Protein AF-A0A2G9TI32-F1 (afdb_monomer)

Solvent-accessible surface area (backbone atoms only — not comparable to full-atom values): 7814 Å² total; per-residue (Å²): 139,80,92,82,74,87,55,74,72,76,70,74,50,83,63,84,85,59,81,77,79,77,61,94,64,52,63,57,51,61,72,66,64,60,82,67,80,86,74,87,73,85,71,73,83,73,57,80,72,62,56,54,58,51,49,54,49,49,53,50,54,51,50,56,50,49,54,53,51,51,52,50,51,52,51,51,50,58,45,50,73,72,56,65,71,71,84,79,64,77,81,72,52,73,71,55,49,54,51,50,53,53,55,51,52,52,51,50,53,51,51,50,52,52,50,52,56,56,65,74,73,110

Radius of gyration: 36.14 Å; Cα contacts (8 Å, |Δi|>4): 4; chains: 1; bounding box: 61×32×92 Å

Mean predicted aligned error: 21.97 Å

Foldseek 3Di:
DDDDDDDCVVVVDDDPPDDDDDPPCNVVCVVVPDCPPDPDPCPDPDDPVVVVVVVVVVVVVVVVVVVVVVVVVVVVVVVVVVPPPPVPDDPDDPVRVVVVVVVVVVVVVVVVVVVVVVVVVD

Organism: Teladorsagia circumcincta (NCBI:txid45464)

Structure (mmCIF, N/CA/C/O backbone):
data_AF-A0A2G9TI32-F1
#
_entry.id   AF-A0A2G9TI32-F1
#
loop_
_atom_site.group_PDB
_atom_site.id
_atom_site.type_symbol
_atom_site.label_atom_id
_atom_site.label_alt_id
_atom_site.label_comp_id
_atom_site.label_asym_id
_atom_site.label_entity_id
_atom_site.label_seq_id
_atom_site.pdbx_PDB_ins_code
_atom_site.Cartn_x
_atom_site.Cartn_y
_atom_site.Cartn_z
_atom_site.occupancy
_atom_site.B_iso_or_equiv
_atom_site.auth_seq_id
_atom_site.auth_comp_id
_atom_site.auth_asym_id
_atom_s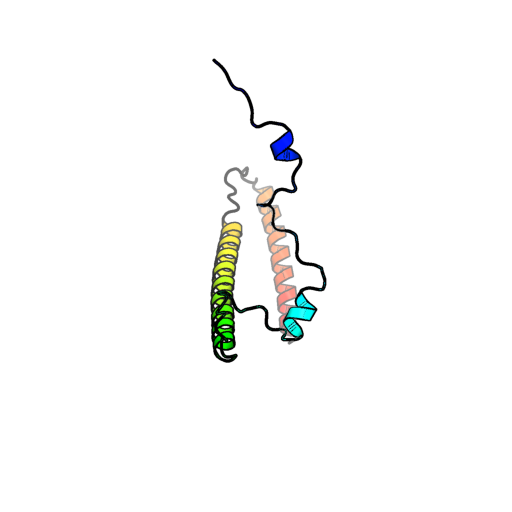ite.auth_atom_id
_atom_site.pdbx_PDB_model_num
ATOM 1 N N . MET A 1 1 ? -19.624 13.541 -61.094 1.00 36.31 1 MET A N 1
ATOM 2 C CA . MET A 1 1 ? -19.714 12.576 -62.211 1.00 36.31 1 MET A CA 1
ATOM 3 C C . MET A 1 1 ? -18.324 12.464 -62.820 1.00 36.31 1 MET A C 1
ATOM 5 O O . MET A 1 1 ? -17.815 13.492 -63.220 1.00 36.31 1 MET A O 1
ATOM 9 N N . GLY A 1 2 ? -17.609 11.352 -62.871 1.00 40.66 2 GLY A N 1
ATOM 10 C CA . GLY A 1 2 ? -17.869 9.996 -62.431 1.00 40.66 2 GLY A CA 1
ATOM 11 C C . GLY A 1 2 ? -16.518 9.304 -62.237 1.00 40.66 2 GLY A C 1
ATOM 12 O O . GLY A 1 2 ? -15.529 9.626 -62.889 1.00 40.66 2 GLY A O 1
ATOM 13 N N . SER A 1 3 ? -16.504 8.414 -61.266 1.00 53.69 3 SER A N 1
ATOM 14 C CA . SER A 1 3 ? -15.446 7.486 -60.912 1.00 53.69 3 SER A CA 1
ATOM 15 C C . SER A 1 3 ? -15.280 6.429 -62.009 1.00 53.69 3 SER A C 1
ATOM 17 O O . SER A 1 3 ? -16.273 5.830 -62.408 1.00 53.69 3 SER A O 1
ATOM 19 N N . GLN A 1 4 ? -14.046 6.154 -62.442 1.00 52.78 4 GLN A N 1
ATOM 20 C CA . GLN A 1 4 ? -13.643 4.852 -62.998 1.00 52.78 4 GLN A CA 1
ATOM 21 C C . GLN A 1 4 ? -12.107 4.732 -62.931 1.00 52.78 4 GLN A C 1
ATOM 23 O O . GLN A 1 4 ? -11.411 5.393 -63.688 1.00 52.78 4 GLN A O 1
ATOM 28 N N . VAL A 1 5 ? -11.555 4.220 -61.823 1.00 51.22 5 VAL A N 1
ATOM 29 C CA . VAL A 1 5 ? -11.331 2.797 -61.461 1.00 51.22 5 VAL A CA 1
ATOM 30 C C . VAL A 1 5 ? -9.937 2.364 -61.929 1.00 51.22 5 VAL A C 1
ATOM 32 O O . VAL A 1 5 ? -9.727 2.105 -63.110 1.00 51.22 5 VAL A O 1
ATOM 35 N N . GLY A 1 6 ? -9.001 2.283 -60.973 1.00 59.03 6 GLY A N 1
ATOM 36 C CA . GLY A 1 6 ? -7.820 1.430 -61.105 1.00 59.03 6 GLY A CA 1
ATOM 37 C C . GLY A 1 6 ? -8.298 0.013 -61.401 1.00 59.03 6 GLY A C 1
ATOM 38 O O . GLY A 1 6 ? -9.185 -0.504 -60.715 1.00 59.03 6 GLY A O 1
ATOM 39 N N . GLY A 1 7 ? -7.827 -0.538 -62.515 1.00 56.19 7 GLY A N 1
ATOM 40 C CA . GLY A 1 7 ? -8.309 -1.806 -63.042 1.00 56.19 7 GLY A CA 1
ATOM 41 C C . GLY A 1 7 ? -7.980 -2.955 -62.094 1.00 56.19 7 GLY A C 1
ATOM 42 O O . GLY A 1 7 ? -7.025 -2.894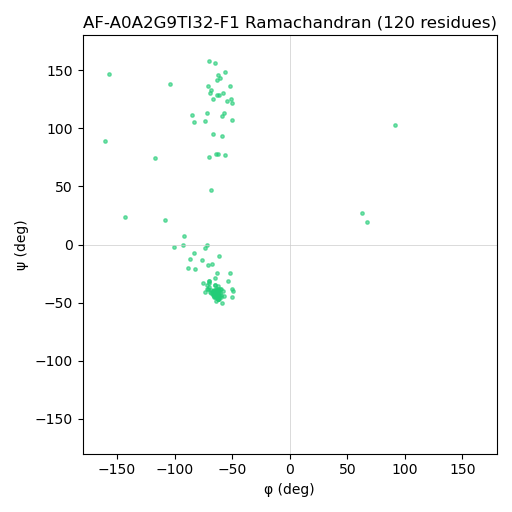 -61.327 1.00 56.19 7 GLY A O 1
ATOM 43 N N . TYR A 1 8 ? -8.748 -4.041 -62.181 1.00 55.25 8 TYR A N 1
ATOM 44 C CA . TYR A 1 8 ? -8.457 -5.297 -61.475 1.00 55.25 8 TYR A CA 1
ATOM 45 C C . TYR A 1 8 ? -7.023 -5.801 -61.726 1.00 55.25 8 TYR A C 1
ATOM 47 O O . TYR A 1 8 ? -6.473 -6.493 -60.879 1.00 55.25 8 TYR A O 1
ATOM 55 N N . GLU A 1 9 ? -6.416 -5.403 -62.848 1.00 59.53 9 GLU A N 1
ATOM 56 C CA . GLU A 1 9 ? -5.006 -5.593 -63.206 1.00 59.53 9 GLU A CA 1
ATOM 57 C C . GLU A 1 9 ? -4.030 -5.149 -62.099 1.00 59.53 9 GLU A C 1
ATOM 59 O O . GLU A 1 9 ? -3.053 -5.848 -61.834 1.00 59.53 9 GLU A O 1
ATOM 64 N N . ASP A 1 10 ? -4.314 -4.048 -61.390 1.00 58.47 10 ASP A N 1
ATOM 65 C CA . ASP A 1 10 ? -3.433 -3.507 -60.341 1.00 58.47 10 ASP A CA 1
ATOM 66 C C . ASP A 1 10 ? -3.403 -4.389 -59.078 1.00 58.47 10 ASP A C 1
ATOM 68 O O . ASP A 1 10 ? -2.473 -4.307 -58.276 1.00 58.47 10 ASP A O 1
ATOM 72 N N . TYR A 1 11 ? -4.392 -5.275 -58.917 1.00 59.31 11 TYR A N 1
ATOM 73 C CA . TYR A 1 11 ? -4.497 -6.225 -57.804 1.00 59.31 11 TYR A CA 1
ATOM 74 C C . TYR A 1 11 ? -4.032 -7.642 -58.175 1.00 59.31 11 TYR A C 1
ATOM 76 O O . TYR A 1 11 ? -4.037 -8.528 -57.321 1.00 59.31 11 TYR A O 1
ATOM 84 N N . LEU A 1 12 ? -3.635 -7.880 -59.433 1.00 62.53 12 LEU A N 1
ATOM 85 C CA . LEU A 1 12 ? -3.126 -9.180 -59.895 1.00 62.53 12 LEU A CA 1
ATOM 86 C C . LEU A 1 12 ? -1.635 -9.385 -59.595 1.00 62.53 12 LEU A C 1
ATOM 88 O O . LEU A 1 12 ? -1.118 -10.488 -59.781 1.00 62.53 12 LEU A O 1
ATOM 92 N N . TYR A 1 13 ? -0.940 -8.353 -59.113 1.00 60.00 13 TYR A N 1
ATOM 93 C CA . TYR A 1 13 ? 0.467 -8.436 -58.736 1.00 60.00 13 TYR A CA 1
ATOM 94 C C . TYR A 1 13 ? 0.616 -8.482 -57.214 1.00 60.00 13 TYR A C 1
ATOM 96 O O . TYR A 1 13 ? -0.058 -7.727 -56.510 1.00 60.00 13 TYR A O 1
ATOM 104 N N . PRO A 1 14 ? 1.518 -9.327 -56.683 1.00 64.50 14 PRO A N 1
ATOM 105 C CA . PRO A 1 14 ? 1.860 -9.301 -55.269 1.00 64.50 14 PRO A CA 1
ATOM 106 C C . PRO A 1 14 ? 2.216 -7.875 -54.843 1.00 64.50 14 PRO A C 1
ATOM 108 O O . PRO A 1 14 ? 3.070 -7.233 -55.462 1.00 64.50 14 PRO A O 1
ATOM 111 N N . ASN A 1 15 ? 1.529 -7.376 -53.814 1.00 64.69 15 ASN A N 1
ATOM 112 C CA . ASN A 1 15 ? 1.697 -6.014 -53.328 1.00 64.69 15 ASN A CA 1
ATOM 113 C C . ASN A 1 15 ? 3.161 -5.790 -52.908 1.00 64.69 15 ASN A C 1
ATOM 115 O O . ASN A 1 15 ? 3.623 -6.365 -51.924 1.00 64.69 15 ASN A O 1
ATOM 119 N N . LYS A 1 16 ? 3.888 -4.960 -53.668 1.00 65.12 16 LYS A N 1
ATOM 120 C CA . LYS A 1 16 ? 5.317 -4.673 -53.451 1.00 65.12 16 LYS A CA 1
ATOM 121 C C . LYS A 1 16 ? 5.583 -3.901 -52.159 1.00 65.12 16 LYS A C 1
ATOM 123 O O . LYS A 1 16 ? 6.726 -3.843 -51.719 1.00 65.12 16 LYS A O 1
ATOM 128 N N . GLU A 1 17 ? 4.549 -3.301 -51.578 1.00 68.50 17 GLU A N 1
ATOM 129 C CA . GLU A 1 17 ? 4.632 -2.559 -50.320 1.00 68.50 17 GLU A CA 1
ATOM 130 C C . GLU A 1 17 ? 4.466 -3.464 -49.096 1.00 68.50 17 GLU A C 1
ATOM 132 O O . GLU A 1 17 ? 4.742 -3.032 -47.979 1.00 68.50 17 GLU A O 1
ATOM 137 N N . VAL A 1 18 ? 4.031 -4.718 -49.280 1.00 67.50 18 VAL A N 1
ATOM 138 C CA . VAL A 1 18 ? 3.927 -5.678 -48.180 1.00 67.50 18 VAL A CA 1
ATOM 139 C C . VAL A 1 18 ? 5.291 -6.340 -47.997 1.00 67.50 18 VAL A C 1
ATOM 141 O O . VAL A 1 18 ? 5.713 -7.111 -48.865 1.00 67.50 18 VAL A O 1
ATOM 144 N N . PRO A 1 19 ? 6.004 -6.070 -46.889 1.00 73.69 19 PRO A N 1
ATOM 145 C CA . PRO A 1 19 ? 7.260 -6.747 -46.627 1.00 73.69 19 PRO A CA 1
ATOM 146 C C . PRO A 1 19 ? 6.996 -8.245 -46.457 1.00 73.69 19 PRO A C 1
ATOM 148 O O . PRO A 1 19 ? 6.133 -8.664 -45.683 1.00 73.69 19 PRO A O 1
ATOM 151 N N . VAL A 1 20 ? 7.744 -9.059 -47.198 1.00 76.19 20 VAL A N 1
ATOM 152 C CA . VAL A 1 20 ? 7.717 -10.516 -47.047 1.00 76.19 20 VAL A CA 1
ATOM 153 C C . VAL A 1 20 ? 8.351 -10.859 -45.695 1.00 76.19 20 VAL A C 1
ATOM 155 O O . VAL A 1 20 ? 9.442 -10.356 -45.408 1.00 76.19 20 VAL A O 1
ATOM 158 N N . PRO A 1 21 ? 7.701 -11.685 -44.854 1.00 79.69 21 PRO A N 1
ATOM 159 C CA . PRO A 1 21 ? 8.270 -12.068 -43.572 1.00 79.69 21 PRO A CA 1
ATOM 160 C C . PRO A 1 21 ? 9.593 -12.803 -43.777 1.00 79.69 21 PRO A C 1
ATOM 162 O O . PRO A 1 21 ? 9.765 -13.578 -44.723 1.00 79.69 21 PRO A O 1
ATOM 165 N N . LEU A 1 22 ? 10.533 -12.557 -42.868 1.00 81.69 22 LEU A N 1
ATOM 166 C CA . LEU A 1 22 ? 11.806 -13.260 -42.869 1.00 81.69 22 LEU A CA 1
ATOM 167 C C . LEU A 1 22 ? 11.569 -14.760 -42.620 1.00 81.69 22 LEU A C 1
ATOM 169 O O . LEU A 1 22 ? 10.715 -15.109 -41.801 1.00 81.69 22 LEU A O 1
ATOM 173 N N . PRO A 1 23 ? 12.318 -15.654 -43.292 1.00 84.19 23 PRO A N 1
ATOM 174 C CA . PRO A 1 23 ? 12.288 -17.079 -42.983 1.00 84.19 23 PRO A CA 1
ATOM 175 C C . PRO A 1 23 ? 12.623 -17.330 -41.508 1.00 84.19 23 PRO A C 1
ATOM 177 O O . PRO A 1 23 ? 13.452 -16.620 -40.943 1.00 84.19 23 PRO A O 1
ATOM 180 N N . GLU A 1 24 ? 12.049 -18.375 -40.906 1.00 80.25 24 GLU A N 1
ATOM 181 C CA . GLU A 1 24 ? 12.252 -18.709 -39.482 1.00 80.25 24 GLU A CA 1
ATOM 182 C C . GLU A 1 24 ? 13.736 -18.843 -39.104 1.00 80.25 24 GLU A C 1
ATOM 184 O O . GLU A 1 24 ? 14.138 -18.485 -38.004 1.00 80.25 24 GLU A O 1
ATOM 189 N N . ASP A 1 25 ? 14.566 -19.278 -40.051 1.00 83.81 25 ASP A N 1
ATOM 190 C CA . ASP A 1 25 ? 16.000 -19.504 -39.883 1.00 83.81 25 ASP A CA 1
ATOM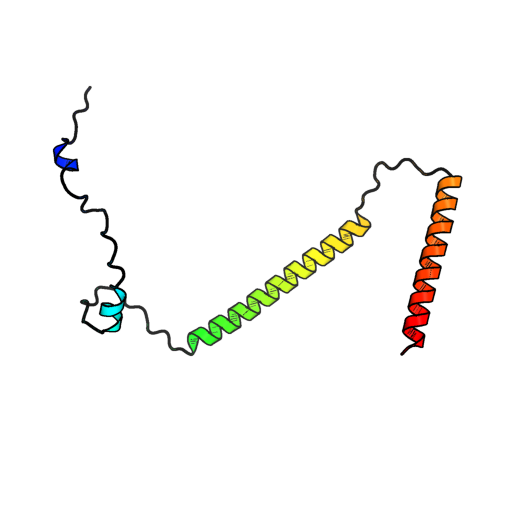 191 C C . ASP A 1 25 ? 16.886 -18.299 -40.245 1.00 83.81 25 ASP A C 1
ATOM 193 O O . ASP A 1 25 ? 18.113 -18.416 -40.254 1.00 83.81 25 ASP A O 1
ATOM 197 N N . PHE A 1 26 ? 16.301 -17.131 -40.529 1.00 81.81 26 PHE A N 1
ATOM 198 C CA . PHE A 1 26 ? 17.030 -15.907 -40.890 1.00 81.81 26 PHE A CA 1
ATOM 199 C C . PHE A 1 26 ? 18.178 -15.584 -39.914 1.00 81.81 26 PHE A C 1
ATOM 201 O O . PHE A 1 26 ? 19.280 -15.222 -40.335 1.00 81.81 26 PHE A O 1
ATOM 208 N N . TYR A 1 27 ? 17.951 -15.785 -38.613 1.00 78.56 27 TYR A N 1
ATOM 209 C CA . TYR A 1 27 ? 18.937 -15.508 -37.569 1.00 78.56 27 TYR A CA 1
ATOM 210 C C . TYR A 1 27 ? 20.197 -16.382 -37.682 1.00 78.56 27 TYR A C 1
ATOM 212 O O . TYR A 1 27 ? 21.262 -15.971 -37.230 1.00 78.56 27 TYR A O 1
ATOM 220 N N . LYS A 1 28 ? 20.120 -17.564 -38.312 1.00 83.44 28 LYS A N 1
ATOM 221 C CA . LYS A 1 28 ? 21.282 -18.445 -38.507 1.00 83.44 28 LYS A CA 1
ATOM 222 C C . LYS A 1 28 ? 22.299 -17.815 -39.455 1.00 83.44 28 LYS A C 1
ATOM 224 O O . LYS A 1 28 ? 23.493 -17.893 -39.191 1.00 83.44 28 LYS A O 1
ATOM 229 N N . ALA A 1 29 ? 21.839 -17.155 -40.520 1.00 74.94 29 ALA A N 1
ATOM 230 C CA . ALA A 1 29 ? 22.708 -16.428 -41.447 1.00 74.94 29 ALA A CA 1
ATOM 231 C C . ALA A 1 29 ? 23.300 -15.162 -40.802 1.00 74.94 29 ALA A C 1
ATOM 233 O O . ALA A 1 29 ? 24.469 -14.848 -41.014 1.00 74.94 29 ALA A O 1
ATOM 234 N N . TRP A 1 30 ? 22.515 -14.478 -39.961 1.00 72.62 30 TRP A N 1
ATOM 235 C CA . TRP A 1 30 ? 22.979 -13.335 -39.168 1.00 72.62 30 TRP A CA 1
ATOM 236 C C . TRP A 1 30 ? 24.078 -13.731 -38.165 1.00 72.62 30 TRP A C 1
ATOM 238 O O . TRP A 1 30 ? 25.119 -13.080 -38.102 1.00 72.62 30 TRP A O 1
ATOM 248 N N . LEU A 1 31 ? 23.903 -14.849 -37.451 1.00 75.81 31 LEU A N 1
ATOM 249 C CA . LEU A 1 31 ? 24.905 -15.398 -36.528 1.00 75.81 31 LEU A CA 1
ATOM 250 C C . LEU A 1 31 ? 26.135 -15.973 -37.242 1.00 75.81 31 LEU A C 1
ATOM 252 O O . LEU A 1 31 ? 27.235 -15.923 -36.700 1.00 75.81 31 LEU A O 1
ATOM 256 N N . ALA A 1 32 ? 25.965 -16.509 -38.454 1.00 75.62 32 ALA A N 1
ATOM 257 C CA . ALA A 1 32 ? 27.054 -17.071 -39.254 1.00 75.62 32 ALA A CA 1
ATOM 258 C C . ALA A 1 32 ? 28.004 -16.008 -39.836 1.00 75.62 32 ALA A C 1
ATOM 260 O O . ALA A 1 32 ? 28.961 -16.362 -40.523 1.00 75.62 32 ALA A O 1
ATOM 261 N N . GLY A 1 33 ? 27.759 -14.718 -39.575 1.00 63.56 33 GLY A N 1
ATOM 262 C CA . GLY A 1 33 ? 28.661 -13.637 -39.965 1.00 63.56 33 GLY A CA 1
ATOM 263 C C . GLY A 1 33 ? 28.759 -13.434 -41.475 1.00 63.56 33 GLY A C 1
ATOM 264 O O . GLY A 1 33 ? 29.727 -12.840 -41.942 1.00 63.56 33 GLY A O 1
ATOM 265 N N . SER A 1 34 ? 27.786 -13.920 -42.256 1.00 58.22 34 SER A N 1
ATOM 266 C CA . SER A 1 34 ? 27.738 -13.580 -43.674 1.00 58.22 34 SER A CA 1
ATOM 267 C C . SER A 1 34 ? 27.449 -12.091 -43.801 1.00 58.22 34 SER A C 1
ATOM 269 O O . SER A 1 34 ? 26.456 -11.616 -43.245 1.00 58.22 34 SER A O 1
ATOM 271 N N . ASP A 1 35 ? 28.322 -11.389 -44.524 1.00 58.59 35 ASP A N 1
ATOM 272 C CA . ASP A 1 35 ? 28.263 -9.963 -44.832 1.00 58.59 35 ASP A CA 1
ATOM 273 C C . ASP A 1 35 ? 26.943 -9.584 -45.526 1.00 58.59 35 ASP A C 1
ATOM 275 O O . ASP A 1 35 ? 26.879 -9.337 -46.734 1.00 58.59 35 ASP A O 1
ATOM 279 N N . PHE A 1 36 ? 25.860 -9.482 -44.756 1.00 54.12 36 PHE A N 1
ATOM 280 C CA . PHE A 1 36 ? 24.761 -8.602 -45.103 1.00 54.12 36 PHE A CA 1
ATOM 281 C C . PHE A 1 36 ? 25.389 -7.226 -45.221 1.00 54.12 36 PHE A C 1
ATOM 283 O O . PHE A 1 36 ? 25.913 -6.695 -44.240 1.00 54.12 36 PHE A O 1
ATOM 290 N N . ARG A 1 37 ? 25.414 -6.684 -46.443 1.00 57.84 37 ARG A N 1
ATOM 291 C CA . ARG A 1 37 ? 25.897 -5.329 -46.689 1.00 57.84 37 ARG A CA 1
ATOM 292 C C . ARG A 1 37 ? 25.198 -4.415 -45.697 1.00 57.84 37 ARG A C 1
ATOM 294 O O . ARG A 1 37 ? 23.994 -4.201 -45.785 1.00 57.84 37 ARG A O 1
ATOM 301 N N . ARG A 1 38 ? 25.994 -3.980 -44.723 1.00 51.28 38 ARG A N 1
ATOM 302 C CA . ARG A 1 38 ? 25.642 -3.196 -43.549 1.00 51.28 38 ARG A CA 1
ATOM 303 C C . ARG A 1 38 ? 25.130 -1.836 -44.017 1.00 51.28 38 ARG A C 1
ATOM 305 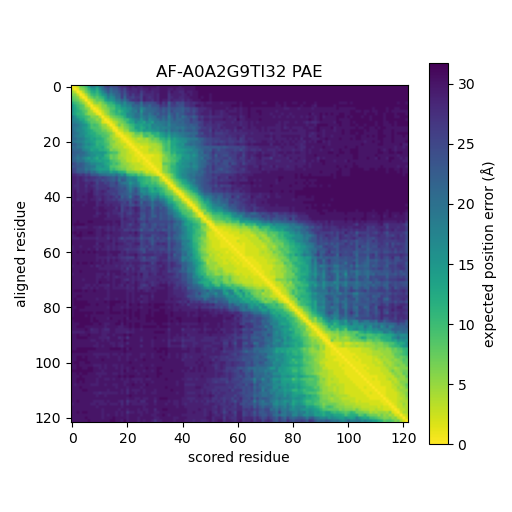O O . ARG A 1 38 ? 25.879 -0.870 -44.044 1.00 51.28 38 ARG A O 1
ATOM 312 N N . GLY A 1 39 ? 23.885 -1.805 -44.474 1.00 49.56 39 GLY A N 1
ATOM 313 C CA . GLY A 1 39 ? 23.103 -0.595 -44.652 1.00 49.56 39 GLY A CA 1
ATOM 314 C C . GLY A 1 39 ? 22.486 -0.243 -43.307 1.00 49.56 39 GLY A C 1
ATOM 315 O O . GLY A 1 39 ? 21.575 -0.922 -42.850 1.00 49.56 39 GLY A O 1
ATOM 316 N N . ASP A 1 40 ? 23.051 0.777 -42.674 1.00 49.75 40 ASP A N 1
ATOM 317 C CA . ASP A 1 40 ? 22.366 1.711 -41.774 1.00 49.75 40 ASP A CA 1
ATOM 318 C C . ASP A 1 40 ? 21.734 1.197 -40.472 1.00 49.75 40 ASP A C 1
ATOM 320 O O . ASP A 1 40 ? 20.872 1.859 -39.903 1.00 49.75 40 ASP A O 1
ATOM 324 N N . PHE A 1 41 ? 22.244 0.108 -39.899 1.00 49.12 41 PHE A N 1
ATOM 325 C CA . PHE A 1 41 ? 22.037 -0.184 -38.475 1.00 49.12 41 PHE A CA 1
ATOM 326 C C . PHE A 1 41 ? 23.384 -0.192 -37.762 1.00 49.12 41 PHE A C 1
ATOM 328 O O . PHE A 1 41 ? 23.955 -1.230 -37.435 1.00 49.12 41 PHE A O 1
ATOM 335 N N . ALA A 1 42 ? 23.929 1.008 -37.564 1.00 47.06 42 ALA A N 1
ATOM 336 C CA . ALA A 1 42 ? 24.961 1.232 -36.565 1.00 47.06 42 ALA A CA 1
ATOM 337 C C . ALA A 1 42 ? 24.316 1.109 -35.177 1.00 47.06 42 ALA A C 1
ATOM 339 O O . ALA A 1 42 ? 24.048 2.105 -34.511 1.00 47.06 42 ALA A O 1
ATOM 340 N N . GLU A 1 43 ? 24.030 -0.120 -34.754 1.00 47.41 43 GLU A N 1
ATOM 341 C CA . GLU A 1 43 ? 23.763 -0.390 -33.350 1.00 47.41 43 GLU A CA 1
ATOM 342 C C . GLU A 1 43 ? 25.109 -0.310 -32.635 1.00 47.41 43 GLU A C 1
ATOM 344 O O . GLU A 1 43 ? 26.017 -1.120 -32.843 1.00 47.41 43 GLU A O 1
ATOM 349 N N . ALA A 1 44 ? 25.276 0.787 -31.900 1.00 47.53 44 ALA A N 1
ATOM 350 C CA . ALA A 1 44 ? 26.437 1.031 -31.075 1.00 47.53 44 ALA A CA 1
ATOM 351 C C . ALA A 1 44 ? 26.667 -0.200 -30.199 1.00 47.53 44 ALA A C 1
ATOM 353 O O . ALA A 1 44 ? 25.791 -0.597 -29.435 1.00 47.53 44 ALA A O 1
ATOM 354 N N . VAL A 1 45 ? 27.855 -0.790 -30.316 1.00 52.53 45 VAL A N 1
ATOM 355 C CA . VAL A 1 45 ? 28.362 -1.777 -29.367 1.00 52.53 45 VAL A CA 1
ATOM 356 C C . VAL A 1 45 ? 28.392 -1.086 -28.005 1.00 52.53 45 VAL A C 1
ATOM 358 O O . VAL A 1 45 ? 29.329 -0.353 -27.684 1.00 52.53 45 VAL A O 1
ATOM 361 N N . THR A 1 46 ? 27.320 -1.241 -27.231 1.00 54.69 46 THR A N 1
ATOM 362 C CA . THR A 1 46 ? 27.256 -0.767 -25.858 1.00 54.69 46 THR A CA 1
ATOM 363 C C . THR A 1 46 ? 28.151 -1.689 -25.048 1.00 54.69 46 THR A C 1
ATOM 365 O O . THR A 1 46 ? 27.946 -2.896 -24.941 1.00 54.69 46 THR A O 1
ATOM 368 N N . SER A 1 47 ? 29.242 -1.114 -24.553 1.00 53.91 47 SER A N 1
ATOM 369 C CA . SER A 1 47 ? 30.164 -1.789 -23.650 1.00 53.91 47 SER A CA 1
ATOM 370 C C . SER A 1 47 ? 29.381 -2.401 -22.471 1.00 53.91 47 SER A C 1
ATOM 372 O O . SER A 1 47 ? 28.527 -1.707 -21.909 1.00 53.91 47 SER A O 1
ATOM 374 N N . PRO A 1 48 ? 29.667 -3.649 -22.049 1.00 57.25 48 PRO A N 1
ATOM 375 C CA . PRO A 1 48 ? 28.908 -4.365 -21.012 1.00 57.25 48 PRO A CA 1
ATOM 376 C C . PRO A 1 48 ? 28.916 -3.685 -19.629 1.00 57.25 48 PRO A C 1
ATOM 378 O O . PRO A 1 48 ? 28.151 -4.069 -18.752 1.00 57.25 48 PRO A O 1
ATOM 381 N N . HIS A 1 49 ? 29.744 -2.655 -19.424 1.00 53.59 49 HIS A N 1
ATOM 382 C CA . HIS A 1 49 ? 29.749 -1.845 -18.201 1.00 53.59 49 HIS A CA 1
ATOM 383 C C . HIS A 1 49 ? 28.683 -0.743 -18.157 1.00 53.59 49 HIS A C 1
ATOM 385 O O . HIS A 1 49 ? 28.329 -0.290 -17.074 1.00 53.59 49 HIS A O 1
ATOM 391 N N . GLY A 1 50 ? 28.146 -0.301 -19.299 1.00 59.78 50 GLY A N 1
ATOM 392 C CA . GLY A 1 50 ? 27.089 0.719 -19.307 1.00 59.78 50 GLY A CA 1
ATOM 393 C C . GLY A 1 50 ? 25.729 0.160 -18.881 1.00 59.78 50 GLY A C 1
ATOM 394 O O . GLY A 1 50 ? 24.944 0.849 -18.239 1.00 59.78 50 GLY A O 1
ATOM 395 N N . THR A 1 51 ? 25.465 -1.107 -19.206 1.00 67.06 51 THR A N 1
ATOM 396 C CA . THR A 1 51 ? 24.192 -1.782 -18.925 1.00 67.06 51 THR A CA 1
ATOM 397 C C . THR A 1 51 ? 23.998 -2.092 -17.445 1.00 67.06 51 THR A C 1
ATOM 399 O O . THR A 1 51 ? 22.880 -1.993 -16.957 1.00 67.06 51 THR A O 1
ATOM 402 N N . GLU A 1 52 ? 25.070 -2.411 -16.716 1.00 75.12 52 GLU A N 1
ATOM 403 C CA . GLU A 1 52 ? 25.017 -2.683 -15.271 1.00 75.12 52 GLU A CA 1
ATOM 404 C C . GLU A 1 52 ? 24.590 -1.437 -14.482 1.00 75.12 52 GLU A C 1
ATOM 406 O O . GLU A 1 52 ? 23.662 -1.501 -13.681 1.00 75.12 52 GLU A O 1
ATOM 411 N N . ALA A 1 53 ? 25.161 -0.271 -14.805 1.00 78.19 53 ALA A N 1
ATOM 412 C CA . ALA A 1 53 ? 24.781 0.997 -14.181 1.00 78.19 53 ALA A CA 1
ATOM 413 C C . ALA A 1 53 ? 23.312 1.377 -14.448 1.00 78.19 53 ALA A C 1
ATOM 415 O O . ALA A 1 53 ? 22.642 1.919 -13.570 1.00 78.19 53 ALA A O 1
ATOM 416 N N . ILE A 1 54 ? 22.800 1.070 -15.645 1.00 82.06 54 ILE A N 1
ATOM 417 C CA . ILE A 1 54 ? 21.394 1.304 -16.004 1.00 82.06 54 ILE A CA 1
ATOM 418 C C . ILE A 1 54 ? 20.472 0.363 -15.221 1.00 82.06 54 ILE A C 1
ATOM 420 O O . ILE A 1 54 ? 19.424 0.791 -14.742 1.00 82.06 54 ILE A O 1
ATOM 424 N N . VAL A 1 55 ? 20.855 -0.907 -15.065 1.00 84.06 55 VAL A N 1
ATOM 425 C CA . VAL A 1 55 ? 20.086 -1.880 -14.276 1.00 84.06 55 VAL A CA 1
ATOM 426 C C . VAL A 1 55 ? 20.051 -1.474 -12.804 1.00 84.06 55 VAL A C 1
ATOM 428 O O . VAL A 1 55 ? 18.972 -1.443 -12.217 1.00 84.06 55 VAL A O 1
ATOM 431 N N . ASP A 1 56 ? 21.185 -1.083 -12.227 1.00 84.94 56 ASP A N 1
ATOM 432 C CA . ASP A 1 56 ? 21.256 -0.605 -10.844 1.00 84.94 56 ASP A CA 1
ATOM 433 C C . ASP A 1 56 ? 20.413 0.653 -10.623 1.00 84.94 56 ASP A C 1
ATOM 435 O O . ASP A 1 56 ? 19.731 0.782 -9.601 1.00 84.94 56 ASP A O 1
ATOM 439 N N . GLN A 1 57 ? 20.425 1.577 -11.587 1.00 86.94 57 GLN A N 1
ATOM 440 C CA . GLN A 1 57 ? 19.567 2.755 -11.555 1.00 86.94 57 GLN A CA 1
ATOM 441 C C . GLN A 1 57 ? 18.084 2.360 -11.591 1.00 86.94 57 GLN A C 1
ATOM 443 O O . GLN A 1 57 ? 17.307 2.831 -10.762 1.00 86.94 57 GLN A O 1
ATOM 448 N N . LEU A 1 58 ? 17.700 1.449 -12.487 1.00 89.50 58 LEU A N 1
ATOM 449 C CA . LEU A 1 58 ? 16.319 0.990 -12.623 1.00 89.50 58 LEU A CA 1
ATOM 450 C C . LEU A 1 58 ? 15.824 0.256 -11.368 1.00 89.50 58 LEU A C 1
ATOM 452 O O . LEU A 1 58 ? 14.675 0.426 -10.965 1.00 89.50 58 LEU A O 1
ATOM 456 N N . ILE A 1 59 ? 16.680 -0.545 -10.728 1.00 91.81 59 ILE A N 1
ATOM 457 C CA . ILE A 1 59 ? 16.348 -1.233 -9.474 1.00 91.81 59 ILE A CA 1
ATOM 458 C C . ILE A 1 59 ? 16.043 -0.213 -8.373 1.00 91.81 59 ILE A C 1
ATOM 460 O O . ILE A 1 59 ? 15.037 -0.359 -7.678 1.00 91.81 59 ILE A O 1
ATOM 464 N N . ARG A 1 60 ? 16.864 0.837 -8.243 1.00 90.44 60 ARG A N 1
ATOM 465 C CA . ARG A 1 60 ? 16.642 1.898 -7.248 1.00 90.44 60 ARG A CA 1
ATOM 466 C C . ARG A 1 60 ? 15.350 2.663 -7.510 1.00 90.44 60 ARG A C 1
ATOM 468 O O . ARG A 1 60 ? 14.539 2.806 -6.603 1.00 90.44 60 ARG A O 1
ATOM 475 N N . GLU A 1 61 ? 15.126 3.088 -8.750 1.00 88.88 61 GLU A N 1
ATOM 476 C CA . GLU A 1 61 ? 13.911 3.819 -9.125 1.00 88.88 61 GLU A CA 1
ATOM 477 C C . GLU A 1 61 ? 12.645 2.983 -8.880 1.00 88.88 61 GLU A C 1
ATOM 479 O O . GLU A 1 61 ? 11.658 3.482 -8.338 1.00 88.88 61 GLU A O 1
ATOM 484 N N . ASN A 1 62 ? 12.678 1.689 -9.207 1.00 88.25 62 ASN A N 1
ATOM 485 C CA . ASN A 1 62 ? 11.566 0.783 -8.929 1.00 88.25 62 ASN A CA 1
ATOM 486 C C . ASN A 1 62 ? 11.312 0.622 -7.426 1.00 88.25 62 ASN A C 1
ATOM 488 O O . ASN A 1 62 ? 10.156 0.562 -7.009 1.00 88.25 62 ASN A O 1
ATOM 492 N N . GLN A 1 63 ? 12.367 0.563 -6.612 1.00 90.50 63 GLN A N 1
ATOM 493 C CA . GLN A 1 63 ? 12.232 0.441 -5.165 1.00 90.50 63 GLN A CA 1
ATOM 494 C C . GLN A 1 63 ? 11.577 1.686 -4.551 1.00 90.50 63 GLN A C 1
ATOM 496 O O . GLN A 1 63 ? 10.611 1.549 -3.799 1.00 90.50 63 GLN A O 1
ATOM 501 N N . ASP A 1 64 ? 11.996 2.883 -4.962 1.00 87.88 64 ASP A N 1
ATOM 502 C CA . ASP A 1 64 ? 11.390 4.145 -4.518 1.00 87.88 64 ASP A CA 1
ATOM 503 C C . ASP A 1 64 ? 9.899 4.234 -4.900 1.00 87.88 64 ASP A C 1
ATOM 505 O O . ASP A 1 64 ? 9.059 4.714 -4.127 1.00 87.88 64 ASP A O 1
ATOM 509 N N . LEU A 1 65 ? 9.537 3.745 -6.092 1.00 87.94 65 LEU A N 1
ATOM 510 C CA . LEU A 1 65 ? 8.144 3.687 -6.543 1.00 87.94 65 LEU A CA 1
ATOM 511 C C . LEU A 1 65 ? 7.309 2.711 -5.707 1.00 87.94 65 LEU A C 1
ATOM 513 O O . LEU A 1 65 ? 6.189 3.052 -5.316 1.00 87.94 65 LEU A O 1
ATOM 517 N N . ILE A 1 66 ? 7.850 1.528 -5.406 1.00 88.44 66 ILE A N 1
ATOM 518 C CA . ILE A 1 66 ? 7.187 0.530 -4.558 1.00 88.44 66 ILE A CA 1
ATOM 519 C C . ILE A 1 66 ? 6.952 1.098 -3.158 1.00 88.44 66 ILE A C 1
ATOM 521 O O . ILE A 1 66 ? 5.838 0.998 -2.645 1.00 88.44 66 ILE A O 1
ATOM 525 N N . GLU A 1 67 ? 7.955 1.734 -2.551 1.00 84.88 67 GLU A N 1
ATOM 526 C CA . GLU A 1 67 ? 7.834 2.327 -1.216 1.00 84.88 67 GLU A CA 1
ATOM 527 C C . GLU A 1 67 ? 6.782 3.442 -1.181 1.00 84.88 67 GLU A C 1
ATOM 529 O O . GLU A 1 67 ? 5.940 3.490 -0.278 1.00 84.88 67 GLU A O 1
ATOM 534 N N . LYS A 1 68 ? 6.759 4.303 -2.203 1.00 85.12 68 LYS A N 1
ATOM 535 C CA . LYS A 1 68 ? 5.770 5.379 -2.324 1.00 85.12 68 LYS A CA 1
ATOM 536 C C . LYS A 1 68 ? 4.344 4.850 -2.466 1.00 85.12 68 LYS A C 1
ATOM 538 O O . LYS A 1 68 ? 3.430 5.389 -1.838 1.00 85.12 68 LYS A O 1
ATOM 543 N N . GLU A 1 69 ? 4.132 3.824 -3.286 1.00 80.12 69 GLU A N 1
ATOM 544 C CA . GLU A 1 69 ? 2.809 3.214 -3.453 1.00 80.12 69 GLU A CA 1
ATOM 545 C C . GLU A 1 69 ? 2.384 2.418 -2.213 1.00 80.12 69 GLU A C 1
ATOM 547 O O . GLU A 1 69 ? 1.235 2.533 -1.783 1.00 80.12 69 GLU A O 1
ATOM 552 N N . ALA A 1 70 ? 3.304 1.704 -1.562 1.00 77.50 70 ALA A N 1
ATOM 553 C CA . ALA A 1 70 ? 3.040 1.028 -0.294 1.00 77.50 70 ALA A CA 1
ATOM 554 C C . ALA A 1 70 ? 2.615 2.024 0.798 1.00 77.50 70 ALA A C 1
ATOM 556 O O . ALA A 1 70 ? 1.636 1.785 1.506 1.00 77.50 70 ALA A O 1
ATOM 557 N N . LEU A 1 71 ? 3.288 3.176 0.895 1.00 75.75 71 LEU A N 1
ATOM 558 C CA . LEU A 1 71 ? 2.944 4.226 1.854 1.00 75.75 71 LEU A CA 1
ATOM 559 C C . LEU A 1 71 ? 1.561 4.823 1.569 1.00 75.75 71 LEU A C 1
ATOM 561 O O . LEU A 1 71 ? 0.773 5.013 2.495 1.00 75.75 71 LEU A O 1
ATOM 565 N N . LYS A 1 72 ? 1.222 5.066 0.297 1.00 72.94 72 LYS A N 1
ATOM 566 C CA . LYS A 1 72 ? -0.124 5.517 -0.093 1.00 72.94 72 LYS A CA 1
ATOM 567 C C . LYS A 1 72 ? -1.198 4.491 0.252 1.00 72.94 72 LYS A C 1
ATOM 569 O O . LYS A 1 72 ? -2.242 4.876 0.770 1.00 72.94 72 LYS A O 1
ATOM 574 N N . GLN A 1 73 ? -0.962 3.208 -0.016 1.00 67.19 73 GLN A N 1
ATOM 575 C CA . GLN A 1 73 ? -1.913 2.147 0.319 1.00 67.19 73 GLN A CA 1
ATOM 576 C C . GLN A 1 73 ? -2.084 1.997 1.831 1.00 67.19 73 GLN A C 1
ATOM 578 O O . GLN A 1 73 ? -3.215 1.901 2.299 1.00 67.19 73 GLN A O 1
ATOM 583 N N . ALA A 1 74 ? -0.998 2.046 2.606 1.00 61.69 74 ALA A N 1
ATOM 584 C CA . ALA A 1 74 ? -1.058 2.017 4.064 1.00 61.69 74 ALA A CA 1
ATOM 585 C C . ALA A 1 74 ? -1.819 3.229 4.626 1.00 61.69 74 ALA A C 1
ATOM 587 O O . ALA A 1 74 ? -2.672 3.071 5.498 1.00 61.69 74 ALA A O 1
ATOM 588 N N . ALA A 1 75 ? -1.578 4.427 4.085 1.00 57.12 75 ALA A N 1
ATOM 589 C CA . ALA A 1 75 ? -2.308 5.635 4.460 1.00 57.12 75 ALA A CA 1
ATOM 590 C C . ALA A 1 75 ? -3.799 5.552 4.085 1.00 57.12 75 ALA A C 1
ATOM 592 O O . ALA A 1 75 ? -4.658 5.893 4.896 1.00 57.12 75 ALA A O 1
ATOM 593 N N . ALA A 1 76 ? -4.125 5.051 2.890 1.00 58.00 76 ALA A N 1
ATOM 594 C CA . ALA A 1 76 ? -5.503 4.848 2.449 1.00 58.00 76 ALA A CA 1
ATOM 595 C C . ALA A 1 76 ? -6.226 3.779 3.284 1.00 58.00 76 ALA A C 1
ATOM 597 O O . ALA A 1 76 ? -7.386 3.962 3.643 1.00 58.00 76 ALA A O 1
ATOM 598 N N . ALA A 1 77 ? -5.545 2.692 3.652 1.00 58.59 77 ALA A N 1
ATOM 599 C CA . ALA A 1 77 ? -6.082 1.659 4.531 1.00 58.59 77 ALA A CA 1
ATOM 600 C C . ALA A 1 77 ? -6.319 2.192 5.953 1.00 58.59 77 ALA A C 1
ATOM 602 O O . ALA A 1 77 ? -7.381 1.947 6.520 1.00 58.59 77 ALA A O 1
ATOM 603 N N . ALA A 1 78 ? -5.389 2.978 6.505 1.00 57.12 78 ALA A N 1
ATOM 604 C CA . ALA A 1 78 ? -5.560 3.634 7.802 1.00 57.12 78 ALA A CA 1
ATOM 605 C C . ALA A 1 78 ? -6.731 4.634 7.797 1.00 57.12 78 ALA A C 1
ATOM 607 O O . ALA A 1 78 ? -7.494 4.703 8.762 1.00 57.12 78 ALA A O 1
ATOM 608 N N . LEU A 1 79 ? -6.921 5.366 6.693 1.00 52.06 79 LEU A N 1
ATOM 609 C CA . LEU A 1 79 ? -8.080 6.239 6.506 1.00 52.06 79 LEU A CA 1
ATOM 610 C C . LEU A 1 79 ? -9.381 5.444 6.353 1.00 52.06 79 LEU A C 1
ATOM 612 O O . LEU A 1 79 ? -10.377 5.847 6.938 1.00 52.06 79 LEU A O 1
ATOM 616 N N . ASN A 1 80 ? -9.388 4.304 5.657 1.00 49.94 80 ASN A N 1
ATOM 617 C CA . ASN A 1 80 ? -10.588 3.474 5.488 1.00 49.94 80 ASN A CA 1
ATOM 618 C C . ASN A 1 80 ? -11.104 2.863 6.799 1.00 49.94 80 ASN A C 1
ATOM 620 O O . ASN A 1 80 ? -12.308 2.661 6.929 1.00 49.94 80 ASN A O 1
ATOM 624 N N . VAL A 1 81 ? -10.238 2.609 7.787 1.00 53.84 81 VAL A N 1
ATOM 625 C CA . VAL A 1 81 ? -10.683 2.155 9.119 1.00 53.84 81 VAL A CA 1
ATOM 626 C C . VAL A 1 81 ? -11.397 3.280 9.885 1.00 53.84 81 VAL A C 1
ATOM 628 O O . VAL A 1 81 ? -12.358 3.012 10.599 1.00 53.84 81 VAL A O 1
ATOM 631 N N . ASN A 1 82 ? -10.996 4.543 9.692 1.00 52.34 82 ASN A N 1
ATOM 632 C CA . ASN A 1 82 ? -11.650 5.712 10.304 1.00 52.34 82 ASN A CA 1
ATOM 633 C C . ASN A 1 82 ? -12.805 6.294 9.465 1.00 52.34 82 ASN A C 1
ATOM 635 O O . ASN A 1 82 ? -13.647 7.015 9.993 1.00 52.34 82 ASN A O 1
ATOM 639 N N . ALA A 1 83 ? -12.841 6.009 8.163 1.00 49.00 83 ALA A N 1
ATOM 640 C CA . ALA A 1 83 ? -13.802 6.539 7.200 1.00 49.00 83 ALA A CA 1
ATOM 641 C C . ALA A 1 83 ? -14.821 5.493 6.725 1.00 49.00 83 ALA A C 1
ATOM 643 O O . ALA A 1 83 ? -15.480 5.706 5.706 1.00 49.00 83 ALA A O 1
ATOM 644 N N . ALA 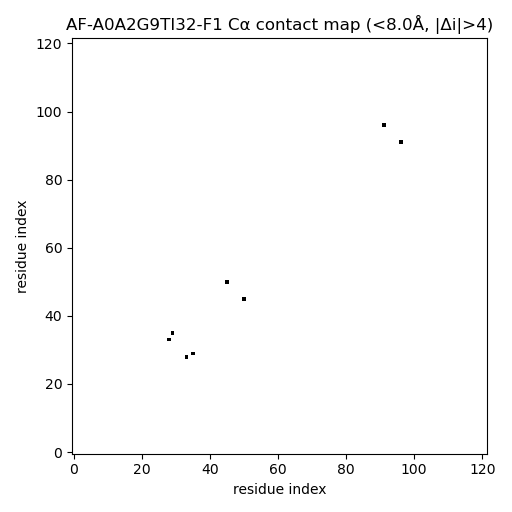A 1 84 ? -15.031 4.410 7.482 1.00 54.72 84 ALA A N 1
ATOM 645 C CA . ALA A 1 84 ? -16.339 3.763 7.515 1.00 54.72 84 ALA A CA 1
ATOM 646 C C . ALA A 1 84 ? -17.332 4.793 8.079 1.00 54.72 84 ALA A C 1
ATOM 648 O O . ALA A 1 84 ? -17.640 4.830 9.266 1.00 54.72 84 ALA A O 1
ATOM 649 N N . GLN A 1 85 ? -17.731 5.735 7.227 1.00 59.44 85 GLN A N 1
ATOM 650 C CA . GLN A 1 85 ? -1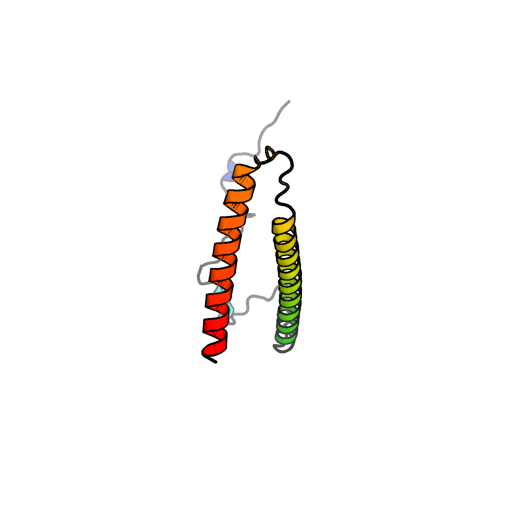8.639 6.813 7.553 1.00 59.44 85 GLN A CA 1
ATOM 651 C C . GLN A 1 85 ? -19.993 6.174 7.839 1.00 59.44 85 GLN A C 1
ATOM 653 O O . GLN A 1 85 ? -20.786 5.916 6.937 1.00 59.44 85 GLN A O 1
ATOM 658 N N . TYR A 1 86 ? -20.254 5.921 9.118 1.00 61.06 86 TYR A N 1
ATOM 659 C CA . TYR A 1 86 ? -21.549 5.546 9.672 1.00 61.06 86 TYR A CA 1
ATOM 660 C C . TYR A 1 86 ? -22.538 6.723 9.596 1.00 61.06 86 TYR A C 1
ATOM 662 O O . TYR A 1 86 ? -23.196 7.066 10.572 1.00 61.06 86 TYR A O 1
ATOM 670 N N . SER A 1 87 ? -22.630 7.396 8.445 1.00 56.53 87 SER A N 1
ATOM 671 C CA . SER A 1 87 ? -23.365 8.656 8.292 1.00 56.53 87 SER A CA 1
ATOM 672 C C . SER A 1 87 ? -24.887 8.490 8.298 1.00 56.53 87 SER A C 1
ATOM 674 O O . SER A 1 87 ? -25.591 9.491 8.279 1.00 56.53 87 SER A O 1
ATOM 676 N N . ASN A 1 88 ? -25.401 7.255 8.374 1.00 62.94 88 ASN A N 1
ATOM 677 C CA . ASN A 1 88 ? -26.835 6.945 8.397 1.00 62.94 88 ASN A CA 1
ATOM 678 C C . ASN A 1 88 ? -27.195 5.760 9.318 1.00 62.94 88 ASN A C 1
ATOM 680 O O . ASN A 1 88 ? -28.196 5.084 9.078 1.00 62.94 88 ASN A O 1
ATOM 684 N N . LEU A 1 89 ? -26.382 5.443 10.333 1.00 69.88 89 LEU A N 1
ATOM 685 C CA . LEU A 1 89 ? -26.777 4.400 11.283 1.00 69.88 89 LEU A CA 1
ATOM 686 C C . LEU A 1 89 ? -27.930 4.891 12.164 1.00 69.88 89 LEU A C 1
ATOM 688 O O . LEU A 1 89 ? -27.909 6.011 12.671 1.00 69.88 89 LEU A O 1
ATOM 692 N N . ILE A 1 90 ? -28.926 4.027 12.361 1.00 71.81 90 ILE A N 1
ATOM 693 C CA . ILE A 1 90 ? -29.937 4.230 13.399 1.00 71.81 90 ILE A CA 1
ATOM 694 C C . ILE A 1 90 ? -29.190 4.228 14.743 1.00 71.81 90 ILE A C 1
ATOM 696 O O . ILE A 1 90 ? -28.406 3.301 14.970 1.00 71.81 90 ILE A O 1
ATOM 700 N N . PRO A 1 91 ? -29.386 5.235 15.617 1.00 73.06 91 PRO A N 1
ATOM 701 C CA . PRO A 1 91 ? -28.782 5.215 16.940 1.00 73.06 91 PRO A CA 1
ATOM 702 C C . PRO A 1 91 ? -29.239 3.953 17.670 1.00 73.06 91 PRO A C 1
ATOM 704 O O . PRO A 1 91 ? -30.431 3.633 17.687 1.00 73.06 91 PRO A O 1
ATOM 707 N N . LEU A 1 92 ? -28.281 3.219 18.229 1.00 76.50 92 LEU A N 1
ATOM 708 C CA . LEU A 1 92 ? -28.565 2.003 18.978 1.00 76.50 92 LEU A CA 1
ATOM 709 C C . LEU A 1 92 ? -29.430 2.335 20.196 1.00 76.50 92 LEU A C 1
A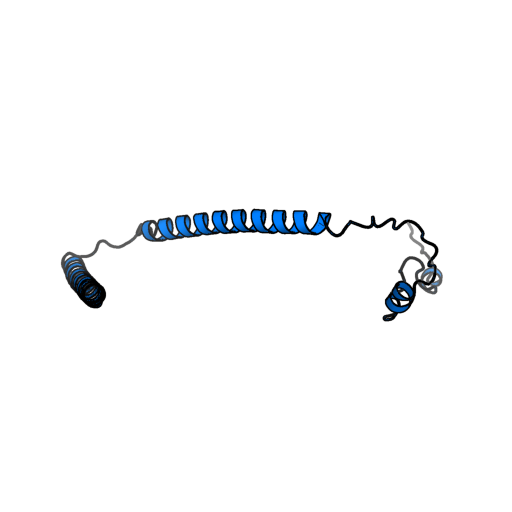TOM 711 O O . LEU A 1 92 ? -29.304 3.405 20.796 1.00 76.50 92 LEU A O 1
ATOM 715 N N . SER A 1 93 ? -30.323 1.417 20.563 1.00 82.50 93 SER A N 1
ATOM 716 C CA . SER A 1 93 ? -31.014 1.520 21.845 1.00 82.50 93 SER A CA 1
ATOM 717 C C . SER A 1 93 ? -30.042 1.250 22.996 1.00 82.50 93 SER A C 1
ATOM 719 O O . SER A 1 93 ? -29.024 0.580 22.820 1.00 82.50 93 SER A O 1
ATOM 721 N N . PHE A 1 94 ? -30.383 1.732 24.193 1.00 83.12 94 PHE A N 1
ATOM 722 C CA . PHE A 1 94 ? -29.575 1.534 25.401 1.00 83.12 94 PHE A CA 1
ATOM 723 C C . PHE A 1 94 ? -29.193 0.056 25.624 1.00 83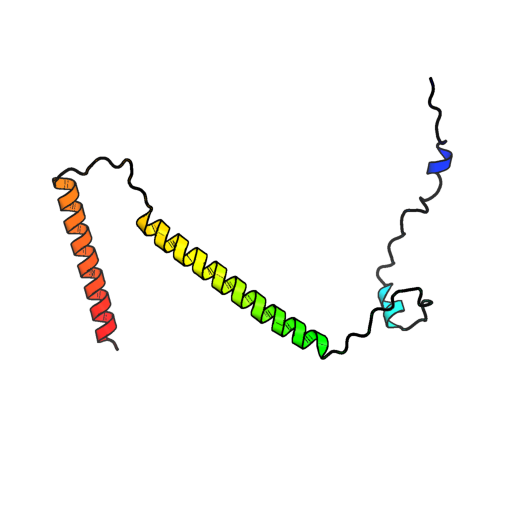.12 94 PHE A C 1
ATOM 725 O O . PHE A 1 94 ? -28.024 -0.257 25.834 1.00 83.12 94 PHE A O 1
ATOM 732 N N . ASP A 1 95 ? -30.151 -0.863 25.470 1.00 88.25 95 ASP A N 1
ATOM 733 C CA . ASP A 1 95 ? -29.911 -2.305 25.630 1.00 88.25 95 ASP A CA 1
ATOM 734 C C . ASP A 1 95 ? -28.953 -2.876 24.567 1.00 88.25 95 ASP A C 1
ATOM 736 O O . ASP A 1 95 ? -28.166 -3.780 24.849 1.00 88.25 95 ASP A O 1
ATOM 740 N N . GLN A 1 96 ? -28.998 -2.357 23.335 1.00 82.69 96 GLN A N 1
ATOM 741 C CA . GLN A 1 96 ? -28.103 -2.789 22.256 1.00 82.69 96 GLN A CA 1
ATOM 742 C C . GLN A 1 96 ? -26.671 -2.302 22.489 1.00 82.69 96 GLN A C 1
ATOM 744 O O . GLN A 1 96 ? -25.717 -3.033 22.225 1.00 82.69 96 GLN A O 1
ATOM 749 N N . GLU A 1 97 ? -26.523 -1.084 23.003 1.00 84.44 97 GLU A N 1
ATOM 750 C CA . GLU A 1 97 ? -25.226 -0.506 23.336 1.00 84.44 97 GLU A CA 1
ATOM 751 C C . GLU A 1 97 ? -24.575 -1.238 24.520 1.00 84.44 97 GLU A C 1
ATOM 753 O O . GLU A 1 97 ? -23.392 -1.576 24.459 1.00 84.44 97 GLU A O 1
ATOM 758 N N . GLU A 1 98 ? -25.347 -1.588 25.557 1.00 86.31 98 GLU A N 1
ATOM 759 C CA . GLU A 1 98 ? -24.845 -2.415 26.661 1.00 86.31 98 GLU A CA 1
ATOM 760 C C . GLU A 1 98 ? -24.414 -3.814 26.203 1.00 86.31 98 GLU A C 1
ATOM 762 O O . GLU A 1 98 ? -23.379 -4.309 26.656 1.00 86.31 98 GLU A O 1
ATOM 767 N N . PHE A 1 99 ? -25.162 -4.440 25.288 1.00 88.88 99 PHE A N 1
ATOM 768 C CA . PHE A 1 99 ? -24.806 -5.749 24.736 1.00 88.88 99 PHE A CA 1
ATOM 769 C C . PHE A 1 99 ? -23.471 -5.708 23.981 1.00 88.88 99 PHE A C 1
ATOM 771 O O . PHE A 1 99 ? -22.598 -6.546 24.213 1.00 88.88 99 PHE A O 1
ATOM 778 N N . ILE A 1 100 ? -23.282 -4.705 23.118 1.00 88.44 100 ILE A N 1
ATOM 779 C CA . ILE A 1 100 ? -22.032 -4.520 22.369 1.00 88.44 100 ILE A CA 1
ATOM 780 C C . ILE A 1 100 ? -20.874 -4.227 23.325 1.00 88.44 100 ILE A C 1
ATOM 782 O O . ILE A 1 100 ? -19.813 -4.833 23.192 1.00 88.44 100 ILE A O 1
ATOM 786 N N . ARG A 1 101 ? -21.083 -3.372 24.335 1.00 89.00 101 ARG A N 1
ATOM 787 C CA . ARG A 1 101 ? -20.054 -3.051 25.335 1.00 89.00 101 ARG A CA 1
ATOM 788 C C . ARG A 1 101 ? -19.547 -4.306 26.050 1.00 89.00 101 ARG A C 1
ATOM 790 O O . ARG A 1 101 ? -18.342 -4.462 26.222 1.00 89.00 101 ARG A O 1
ATOM 797 N N . GLN A 1 102 ? -20.450 -5.202 26.450 1.00 90.69 102 GLN A N 1
ATOM 798 C CA . GLN A 1 102 ? -20.077 -6.461 27.106 1.00 90.69 102 GLN A CA 1
ATOM 799 C C . GLN A 1 102 ? -19.307 -7.396 26.161 1.00 90.69 102 GLN A C 1
ATOM 801 O O . GLN A 1 102 ? -18.303 -7.987 26.557 1.00 90.69 102 GLN A O 1
ATOM 806 N N . GLU A 1 103 ? -19.745 -7.519 24.906 1.00 90.19 103 GLU A N 1
ATOM 807 C CA . GLU A 1 103 ? -19.091 -8.375 23.910 1.00 90.19 103 GLU A CA 1
ATOM 808 C C . GLU A 1 103 ? -17.685 -7.869 23.537 1.00 90.19 103 GLU A C 1
ATOM 810 O O . GLU A 1 103 ? -16.741 -8.660 23.415 1.00 90.19 103 GLU A O 1
ATOM 815 N N . GLU A 1 104 ? -17.518 -6.552 23.397 1.00 89.50 104 GLU A N 1
ATOM 816 C CA . GLU A 1 104 ? -16.213 -5.929 23.174 1.00 89.50 104 GLU A CA 1
ATOM 817 C C . GLU A 1 104 ? -15.278 -6.134 24.366 1.00 89.50 104 GLU A C 1
ATOM 819 O O . GLU A 1 104 ? -14.118 -6.494 24.160 1.00 89.50 104 GLU A O 1
ATOM 824 N N . GLU A 1 105 ? -15.769 -5.978 25.599 1.00 92.25 105 GLU A N 1
ATOM 825 C CA . GLU A 1 105 ? -14.979 -6.195 26.816 1.00 92.25 105 GLU A CA 1
ATOM 826 C C . GLU A 1 105 ? -14.503 -7.653 26.949 1.00 92.25 105 GLU A C 1
ATOM 828 O O . GLU A 1 105 ? -13.359 -7.925 27.324 1.00 92.25 105 GLU A O 1
ATOM 833 N N . GLU A 1 106 ? -15.342 -8.624 26.590 1.00 92.44 106 GLU A N 1
ATOM 834 C CA . GLU A 1 106 ? -14.928 -10.028 26.562 1.00 92.44 106 GLU A CA 1
ATOM 835 C C . GLU A 1 106 ? -13.874 -10.286 25.477 1.00 92.44 106 GLU A C 1
ATOM 837 O O . GLU A 1 106 ? -12.877 -10.980 25.721 1.00 92.44 106 GLU A O 1
ATOM 842 N N . ARG A 1 107 ? -14.025 -9.683 24.290 1.00 88.69 107 ARG A N 1
ATOM 843 C CA . ARG A 1 107 ? -13.023 -9.790 23.220 1.00 88.69 107 ARG A CA 1
ATOM 844 C C . ARG A 1 107 ? -11.694 -9.135 23.592 1.00 88.69 107 ARG A C 1
ATOM 846 O O . ARG A 1 107 ? -10.646 -9.703 23.272 1.00 88.69 107 ARG A O 1
ATOM 853 N N . THR A 1 108 ? -11.692 -7.981 24.257 1.00 90.38 108 THR A N 1
ATOM 854 C CA . THR A 1 108 ? -10.448 -7.331 24.704 1.00 90.38 108 THR A CA 1
ATOM 855 C C . THR A 1 108 ? -9.745 -8.172 25.762 1.00 90.38 108 THR A C 1
ATOM 857 O O . THR A 1 108 ? -8.563 -8.473 25.591 1.00 90.38 108 THR A O 1
ATOM 860 N N . LYS A 1 109 ? -10.469 -8.695 26.759 1.00 92.25 109 LYS A N 1
ATOM 861 C CA . LYS A 1 109 ? -9.911 -9.623 27.759 1.00 92.25 109 LYS A CA 1
ATOM 862 C C . LYS A 1 109 ? -9.304 -10.874 27.126 1.00 92.25 109 LYS A C 1
ATOM 864 O O . LYS A 1 109 ? -8.257 -11.347 27.568 1.00 92.25 109 LYS A O 1
ATOM 869 N N . GLN A 1 110 ? -9.934 -11.443 26.096 1.00 89.19 110 GLN A N 1
ATOM 870 C CA . GLN A 1 110 ? -9.370 -12.592 25.375 1.00 89.19 110 GLN A CA 1
ATOM 871 C C . GLN A 1 110 ? -8.064 -12.232 24.660 1.00 89.19 110 GLN A C 1
ATOM 873 O O . GLN A 1 110 ? -7.090 -12.982 24.753 1.00 89.19 110 GLN A O 1
ATOM 878 N N . ARG A 1 111 ? -8.016 -11.074 23.990 1.00 89.69 111 ARG A N 1
ATOM 879 C CA . ARG A 1 111 ? -6.798 -10.578 23.330 1.00 89.69 111 ARG A CA 1
ATOM 880 C C . ARG A 1 111 ? -5.670 -10.347 24.331 1.00 89.69 111 ARG A C 1
ATOM 882 O O . ARG A 1 111 ? -4.556 -10.796 24.082 1.00 89.69 111 ARG A O 1
ATOM 889 N N . GLU A 1 112 ? -5.961 -9.737 25.476 1.00 90.06 112 GLU A N 1
ATOM 890 C CA . GLU A 1 112 ? -4.986 -9.520 26.549 1.00 90.06 112 GLU A CA 1
ATOM 891 C C . GLU A 1 112 ? -4.466 -10.838 27.129 1.00 90.06 112 GLU A C 1
ATOM 893 O O . GLU A 1 112 ? -3.262 -11.001 27.313 1.00 90.06 112 GLU A O 1
ATOM 898 N N . LYS A 1 113 ? -5.343 -11.824 27.365 1.00 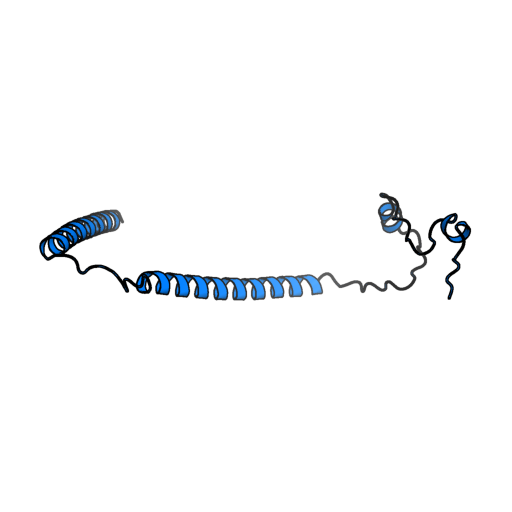90.19 113 LYS A N 1
ATOM 899 C CA . LYS A 1 113 ? -4.932 -13.165 27.817 1.00 90.19 113 LYS A CA 1
ATOM 900 C C . LYS A 1 113 ? -3.992 -13.833 26.816 1.00 90.19 113 LYS A C 1
ATOM 902 O O . LYS A 1 113 ? -2.966 -14.382 27.218 1.00 90.19 113 LYS A O 1
ATOM 907 N N . LEU A 1 114 ? -4.316 -13.769 25.524 1.00 88.62 114 LEU A N 1
ATOM 908 C CA . LEU A 1 114 ? -3.456 -14.300 24.466 1.00 88.62 114 LEU A CA 1
ATOM 909 C C . LEU A 1 114 ? -2.113 -13.568 24.437 1.00 88.62 114 LEU A C 1
ATOM 911 O O . LEU A 1 114 ? -1.072 -14.222 24.432 1.00 88.62 114 LEU A O 1
ATOM 915 N N . GLN A 1 115 ? -2.121 -12.237 24.499 1.00 86.62 115 GLN A N 1
ATOM 916 C CA . GLN A 1 115 ? -0.905 -11.433 24.536 1.00 86.62 115 GLN A CA 1
ATOM 917 C C . GLN A 1 115 ? -0.037 -11.793 25.748 1.00 86.62 115 GLN A C 1
ATOM 919 O O . GLN A 1 115 ? 1.124 -12.150 25.576 1.00 86.62 115 GLN A O 1
ATOM 924 N N . ASN A 1 116 ? -0.596 -11.824 26.955 1.00 85.88 116 ASN A N 1
ATOM 925 C CA . ASN A 1 116 ? 0.135 -12.201 28.165 1.00 85.88 116 ASN A CA 1
ATOM 926 C C . ASN A 1 116 ? 0.700 -13.629 28.080 1.00 85.88 116 ASN A C 1
ATOM 928 O O . ASN A 1 116 ? 1.836 -13.869 28.487 1.00 85.88 116 ASN A O 1
ATOM 932 N N . SER A 1 117 ? -0.039 -14.571 27.482 1.00 85.25 117 SER A N 1
ATOM 933 C CA . SER A 1 117 ? 0.452 -15.940 27.264 1.00 85.25 117 SER A CA 1
ATOM 934 C C . SER A 1 117 ? 1.639 -16.012 26.293 1.00 85.25 117 SER A C 1
ATOM 936 O O . SER A 1 117 ? 2.539 -16.830 26.481 1.00 85.25 117 SER A O 1
ATOM 938 N N . LEU A 1 118 ? 1.666 -15.147 25.273 1.00 80.25 118 LEU A N 1
ATOM 939 C CA . LEU A 1 118 ? 2.763 -15.059 24.309 1.00 80.25 118 LEU A CA 1
ATOM 940 C C . LEU A 1 118 ? 4.000 -14.403 24.927 1.00 80.25 118 LEU A C 1
ATOM 942 O O . LEU A 1 118 ? 5.113 -14.870 24.702 1.00 80.25 118 LEU A O 1
ATOM 946 N N . TRP A 1 119 ? 3.808 -13.355 25.730 1.00 74.75 119 TRP A N 1
ATOM 947 C CA . TRP A 1 119 ? 4.896 -12.661 26.421 1.00 74.75 119 TRP A CA 1
ATOM 948 C C . TRP A 1 119 ? 5.515 -13.513 27.536 1.00 74.75 119 TRP A C 1
ATOM 950 O O . TRP A 1 119 ? 6.716 -13.434 27.752 1.00 74.75 119 TRP A O 1
ATOM 960 N N . SER A 1 120 ? 4.734 -14.382 28.188 1.00 69.56 120 SER A N 1
ATOM 961 C CA . SER A 1 120 ? 5.229 -15.313 29.213 1.00 69.56 120 SER A CA 1
ATOM 962 C C . SER A 1 120 ? 5.985 -16.532 28.657 1.00 69.56 120 SER A C 1
ATOM 964 O O . SER A 1 120 ? 6.600 -17.259 29.435 1.00 69.56 120 SER A O 1
ATOM 966 N N . LYS A 1 121 ? 5.907 -16.807 27.349 1.00 65.12 121 LYS A N 1
ATOM 967 C CA . LYS A 1 121 ? 6.601 -17.929 26.683 1.00 65.12 121 LYS A CA 1
ATOM 968 C C . LYS A 1 121 ? 7.971 -17.552 26.104 1.00 65.12 121 LYS A C 1
ATOM 970 O O . LYS A 1 121 ? 8.607 -18.408 25.489 1.00 65.12 121 LYS A O 1
ATOM 975 N N . LYS A 1 122 ? 8.385 -16.296 26.248 1.00 51.53 122 LYS A N 1
ATOM 976 C CA . LYS A 1 122 ? 9.652 -15.754 25.752 1.00 51.53 122 LYS A CA 1
ATOM 977 C C . LYS A 1 122 ? 10.653 -15.631 26.892 1.00 51.53 122 LYS A C 1
ATOM 979 O O . LYS A 1 122 ? 11.844 -15.889 26.623 1.00 51.53 122 LYS A O 1
#

pLDDT: mean 71.24, std 14.99, range [36.31, 92.44]

Secondary structure (DSSP, 8-state):
-------GGGGSS--TTSPPPPPTTHHHHHHTT------S-------HHHHHHHHHHHHHHHHHHHHHHHHHHHHHHHHHHH----TTPPPPPHHHHHHHHHHHHHHHHHHHHHHHHHHTT-

Sequence (122 aa):
MGSQVGGYEDYLYPNKEVPVPLPEDFYKAWLAGSDFRRGDFAEAVTSPHGTEAIVDQLIRENQDLIEKEALKQAAAAALNVNAAQYSNLIPLSFDQEEFIRQEEEERTKQREKLQNSLWSKK